Protein AF-A0A091B762-F1 (afdb_monomer)

Mean predicted aligned error: 7.39 Å

Sequence (141 aa):
MHNRSLRFRTERFEYQAELPEDDNAGNRFYGADVAEFLAQGLSDGGLGMDYLDEDWGWSVFGKTDDGLFLEIAIYQLSEDGTPGESGTNEWGLWLRAHEKTKWLGLFTRTREVEVPPAFADRLRALLAGAGIEARPWKTPG

Foldseek 3Di:
DPQQKKKWFDPPDDQADPDDPPAQLPDRGACVVVQVLQQVLVVVVVFNWDKDGDVHGIKIWGADPVGKIKMWDKDQPLPVPPPDDNPTRMMMIRIWIWDFDDDVNPDTDIDTDDDPVVVVVSSCVSCVVVVIDMDRDDDDD

Structure (mmCIF, N/CA/C/O backbone):
data_AF-A0A091B762-F1
#
_entry.id   AF-A0A091B762-F1
#
loop_
_atom_site.group_PDB
_atom_site.id
_atom_site.type_symbol
_atom_site.label_atom_id
_atom_site.label_alt_id
_atom_site.label_comp_id
_atom_site.label_asym_id
_atom_site.label_entity_id
_atom_site.label_seq_id
_atom_site.pdbx_PDB_ins_code
_atom_site.Cartn_x
_atom_site.Cartn_y
_atom_site.Cartn_z
_atom_site.occupancy
_atom_site.B_iso_or_equiv
_atom_site.auth_seq_id
_atom_site.auth_comp_id
_atom_site.auth_asym_id
_atom_site.auth_atom_id
_atom_site.pdbx_PDB_model_num
ATOM 1 N N . MET A 1 1 ? 8.858 9.718 13.681 1.00 39.94 1 MET A N 1
ATOM 2 C CA . MET A 1 1 ? 7.866 9.885 12.600 1.00 39.94 1 MET A CA 1
ATOM 3 C C . MET A 1 1 ? 7.880 8.607 11.785 1.00 39.94 1 MET A C 1
ATOM 5 O O . MET A 1 1 ? 8.862 8.361 11.097 1.00 39.94 1 MET A O 1
ATOM 9 N N . HIS A 1 2 ? 6.873 7.749 11.948 1.00 49.28 2 HIS A N 1
ATOM 10 C CA . HIS A 1 2 ? 6.726 6.569 11.099 1.00 49.28 2 HIS A CA 1
ATOM 11 C C . HIS A 1 2 ? 6.404 7.073 9.690 1.00 49.28 2 HIS A C 1
ATOM 13 O O . HIS A 1 2 ? 5.426 7.793 9.503 1.00 49.28 2 HIS A O 1
ATOM 19 N N . ASN A 1 3 ? 7.296 6.815 8.731 1.00 54.19 3 ASN A N 1
ATOM 20 C CA . ASN A 1 3 ? 7.128 7.282 7.357 1.00 54.19 3 ASN A CA 1
ATOM 21 C C . ASN A 1 3 ? 5.852 6.663 6.780 1.00 54.19 3 ASN A C 1
ATOM 23 O O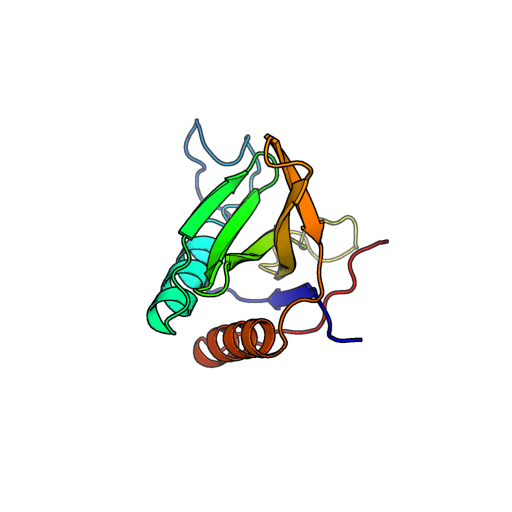 . ASN A 1 3 ? 5.818 5.459 6.538 1.00 54.19 3 ASN A O 1
ATOM 27 N N . ARG A 1 4 ? 4.823 7.500 6.593 1.00 79.25 4 ARG A N 1
ATOM 28 C CA . ARG A 1 4 ? 3.525 7.134 6.003 1.00 79.25 4 ARG A CA 1
ATOM 29 C C . ARG A 1 4 ? 3.607 6.894 4.503 1.00 79.25 4 ARG A C 1
ATOM 31 O O . ARG A 1 4 ? 2.655 6.400 3.923 1.00 79.25 4 ARG A O 1
ATOM 38 N N . SER A 1 5 ? 4.736 7.230 3.892 1.00 88.00 5 SER A N 1
ATOM 39 C CA . SER A 1 5 ? 4.926 7.071 2.464 1.00 88.00 5 SER A CA 1
ATOM 40 C C . SER A 1 5 ? 6.206 6.302 2.182 1.00 88.00 5 SER A C 1
ATOM 42 O O . SER A 1 5 ? 7.256 6.526 2.804 1.00 88.00 5 SER A O 1
ATOM 44 N N . LEU A 1 6 ? 6.104 5.363 1.252 1.00 91.56 6 LEU A N 1
ATOM 45 C CA . LEU A 1 6 ? 7.207 4.571 0.736 1.00 91.56 6 LEU A CA 1
ATOM 46 C C . LEU A 1 6 ? 7.437 4.937 -0.720 1.00 91.56 6 LEU A C 1
ATOM 48 O O . LEU A 1 6 ? 6.532 5.394 -1.404 1.00 91.56 6 LEU A O 1
ATOM 52 N N . ARG A 1 7 ? 8.647 4.692 -1.195 1.00 91.94 7 ARG A N 1
ATOM 53 C CA . ARG A 1 7 ? 8.950 4.627 -2.616 1.00 91.94 7 ARG A CA 1
ATOM 54 C C . ARG A 1 7 ? 9.833 3.436 -2.907 1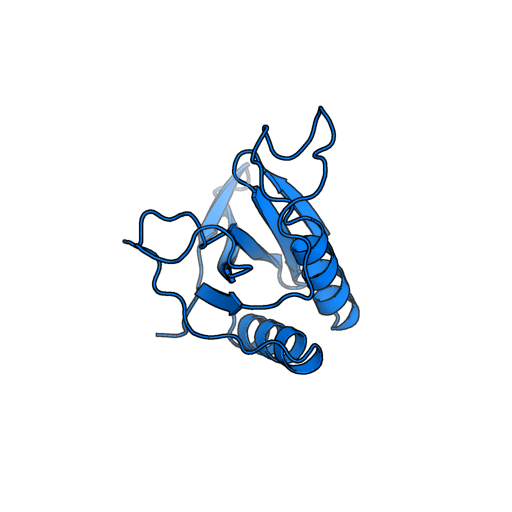.00 91.94 7 ARG A C 1
ATOM 56 O O . ARG A 1 7 ? 10.617 3.028 -2.044 1.00 91.94 7 ARG A O 1
ATOM 63 N N . PHE A 1 8 ? 9.737 2.908 -4.111 1.00 91.56 8 PHE A N 1
ATOM 64 C CA . PHE A 1 8 ? 10.600 1.833 -4.570 1.00 91.56 8 PHE A CA 1
ATOM 65 C C . PHE A 1 8 ? 10.794 1.916 -6.078 1.00 91.56 8 PHE A C 1
ATOM 67 O O . PHE A 1 8 ? 9.936 2.418 -6.796 1.00 91.56 8 PHE A O 1
ATOM 74 N N . ARG A 1 9 ? 11.921 1.388 -6.554 1.00 90.38 9 ARG A N 1
ATOM 75 C CA . ARG A 1 9 ? 12.198 1.236 -7.982 1.00 90.38 9 ARG A CA 1
ATOM 76 C C . ARG A 1 9 ? 12.248 -0.245 -8.328 1.00 90.38 9 ARG A C 1
ATOM 78 O O . ARG A 1 9 ? 12.942 -0.992 -7.643 1.00 90.38 9 ARG A O 1
ATOM 85 N N . THR A 1 10 ? 11.526 -0.669 -9.363 1.00 86.50 10 THR A N 1
ATOM 86 C CA . THR A 1 10 ? 11.517 -2.074 -9.796 1.00 86.50 10 THR A CA 1
ATOM 87 C C . THR A 1 10 ? 11.059 -2.238 -11.240 1.00 86.50 10 THR A C 1
ATOM 89 O O . THR A 1 10 ? 10.095 -1.614 -11.661 1.00 86.50 10 THR A O 1
ATOM 92 N N . GLU A 1 11 ? 11.705 -3.130 -11.983 1.00 87.06 11 GLU A N 1
ATOM 93 C CA . GLU A 1 11 ? 11.288 -3.519 -13.340 1.00 87.06 11 GLU A CA 1
ATOM 94 C C . GLU A 1 11 ? 10.176 -4.577 -13.338 1.00 87.06 11 GLU A C 1
ATOM 96 O O . GLU A 1 11 ? 9.702 -4.977 -14.394 1.00 87.06 11 GLU A O 1
ATOM 101 N N . ARG A 1 12 ? 9.755 -5.039 -12.152 1.00 85.94 12 ARG A N 1
ATOM 102 C CA . ARG A 1 12 ? 8.697 -6.046 -11.998 1.00 85.94 12 ARG A CA 1
ATOM 103 C C . ARG A 1 12 ? 7.357 -5.592 -12.576 1.00 85.94 12 ARG A C 1
ATOM 105 O O . ARG A 1 12 ? 6.599 -6.449 -13.012 1.00 85.94 12 ARG A O 1
ATOM 112 N N . PHE A 1 13 ? 7.076 -4.295 -12.489 1.00 86.12 13 PHE A N 1
ATOM 113 C CA . PHE A 1 13 ? 5.786 -3.728 -12.851 1.00 86.12 13 PHE A CA 1
ATOM 114 C C . PHE A 1 13 ? 5.866 -2.984 -14.177 1.00 86.12 13 PHE A C 1
ATOM 116 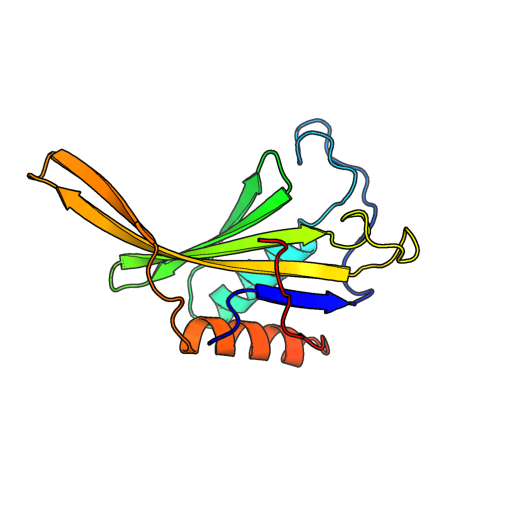O O . PHE A 1 13 ? 6.877 -2.329 -14.469 1.00 86.12 13 PHE A O 1
ATOM 123 N N . GLU A 1 14 ? 4.808 -3.102 -14.965 1.00 74.62 14 GLU A N 1
ATOM 124 C CA . GLU A 1 14 ? 4.685 -2.493 -16.276 1.00 74.62 14 GLU A CA 1
ATOM 125 C C . GLU A 1 14 ? 4.558 -0.975 -16.144 1.00 74.62 14 GLU A C 1
ATOM 127 O O . GLU A 1 14 ? 3.697 -0.433 -15.468 1.00 74.62 14 GLU A O 1
ATOM 132 N N . TYR A 1 15 ? 5.461 -0.254 -16.801 1.00 67.88 15 TYR A N 1
ATOM 133 C CA . TYR A 1 15 ? 5.450 1.208 -16.791 1.00 67.88 15 TYR A CA 1
ATOM 134 C C . TYR A 1 15 ? 4.515 1.803 -17.843 1.00 67.88 15 TYR A C 1
ATOM 136 O O . TYR A 1 15 ? 3.928 2.864 -17.636 1.00 67.88 15 TYR A O 1
ATOM 144 N N . GLN A 1 16 ? 4.409 1.126 -18.986 1.00 66.94 16 GLN A N 1
ATOM 145 C CA . GLN A 1 16 ? 3.636 1.527 -20.154 1.00 66.94 16 GLN A CA 1
ATOM 146 C C . GLN A 1 16 ? 2.877 0.297 -20.645 1.00 66.94 16 GLN A C 1
ATOM 148 O O . GLN A 1 16 ? 3.437 -0.512 -21.381 1.00 66.94 16 GLN A O 1
ATOM 153 N N . ALA A 1 17 ? 1.626 0.160 -20.221 1.00 63.41 17 ALA A N 1
ATOM 154 C CA . ALA A 1 17 ? 0.685 -0.762 -20.842 1.00 63.41 17 ALA A CA 1
ATOM 155 C C . ALA A 1 17 ? -0.285 0.036 -21.724 1.00 63.41 17 ALA A C 1
ATOM 157 O O . ALA A 1 17 ? -0.496 1.233 -21.498 1.00 63.41 17 ALA A O 1
ATOM 158 N N . GLU A 1 18 ? -0.872 -0.611 -22.731 1.00 62.91 18 GLU A N 1
ATOM 159 C CA . GLU A 1 18 ? -2.031 -0.036 -23.416 1.00 62.91 18 GLU A CA 1
ATOM 160 C C . GLU A 1 18 ? -3.168 0.101 -22.398 1.00 62.91 18 GLU A C 1
ATOM 162 O O . GLU A 1 18 ? -3.609 -0.886 -21.812 1.00 62.91 18 GLU A O 1
ATOM 167 N N . LEU A 1 19 ? -3.605 1.337 -22.151 1.00 61.75 19 LEU A N 1
ATOM 168 C CA . LEU A 1 19 ? -4.722 1.603 -21.251 1.00 61.75 19 LEU A CA 1
ATOM 169 C C . LEU A 1 19 ? -6.025 1.124 -21.904 1.00 61.75 19 LEU A C 1
ATOM 171 O O . LEU A 1 19 ? -6.256 1.447 -23.076 1.00 61.75 19 LEU A O 1
ATOM 175 N N . PRO A 1 20 ? -6.904 0.422 -21.170 1.00 64.00 20 PRO A N 1
ATOM 176 C CA . PRO A 1 20 ? -8.298 0.276 -21.570 1.00 64.00 20 PRO A CA 1
ATOM 177 C C . PRO A 1 20 ? -8.934 1.657 -21.796 1.00 64.00 20 PRO A C 1
ATOM 179 O O . PRO A 1 20 ? -8.618 2.605 -21.080 1.00 64.00 20 PRO A O 1
ATOM 182 N N . GLU A 1 21 ? -9.828 1.784 -22.784 1.00 64.75 21 GLU A N 1
ATOM 183 C CA . GLU A 1 21 ? -10.434 3.080 -23.157 1.00 64.75 21 GLU A CA 1
ATOM 184 C C . GLU A 1 21 ? -11.185 3.766 -21.998 1.00 64.75 21 GLU A C 1
ATOM 186 O O . GLU A 1 21 ? -11.314 4.990 -22.004 1.00 64.75 21 GLU A O 1
ATOM 191 N N . ASP A 1 22 ? -11.629 2.989 -21.005 1.00 66.62 22 ASP A N 1
ATOM 192 C CA . ASP A 1 22 ? -12.455 3.439 -19.881 1.00 66.62 22 ASP A CA 1
ATOM 193 C C . ASP A 1 22 ? -11.706 3.521 -18.528 1.00 66.62 22 ASP A C 1
ATOM 195 O O . ASP A 1 22 ? -12.314 3.940 -17.543 1.00 6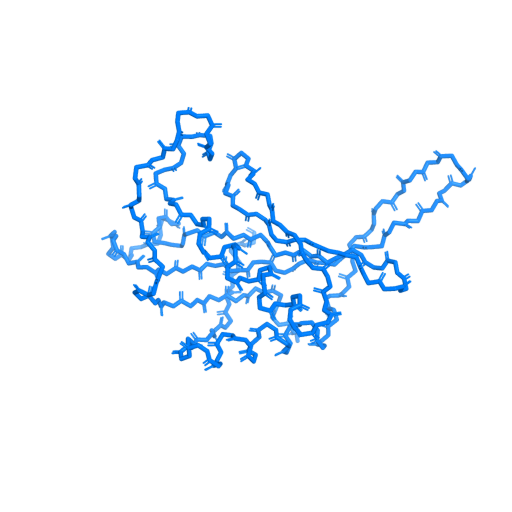6.62 22 ASP A O 1
ATOM 199 N N . ASP A 1 23 ? -10.408 3.182 -18.468 1.00 61.94 23 ASP A N 1
ATOM 200 C CA . ASP A 1 23 ? -9.643 3.089 -17.210 1.00 61.94 23 ASP A CA 1
ATOM 20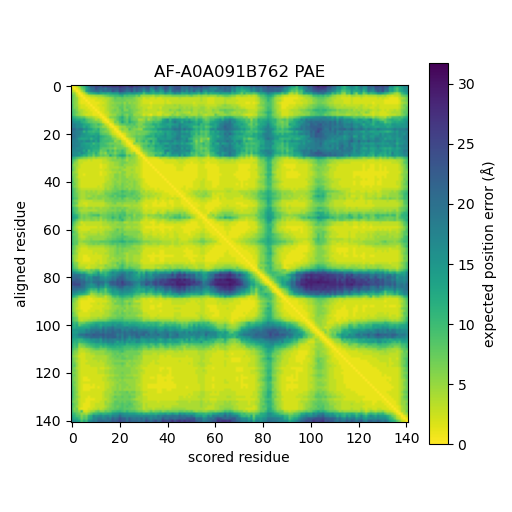1 C C . ASP A 1 23 ? -8.575 4.201 -17.062 1.00 61.94 23 ASP A C 1
ATOM 203 O O . ASP A 1 23 ? -8.028 4.750 -18.026 1.00 61.94 23 ASP A O 1
ATOM 207 N N . ASN A 1 24 ? -8.232 4.506 -15.810 1.00 61.78 24 ASN A N 1
ATOM 208 C CA . ASN A 1 24 ? -7.140 5.356 -15.327 1.00 61.78 24 ASN A CA 1
ATOM 209 C C . ASN A 1 24 ? -7.222 6.817 -15.787 1.00 61.78 24 ASN A C 1
ATOM 211 O O . ASN A 1 24 ? -6.205 7.507 -15.874 1.00 61.78 24 ASN A O 1
ATOM 215 N N . ALA A 1 25 ? -8.423 7.286 -16.149 1.00 61.19 25 ALA A N 1
ATOM 216 C CA . ALA A 1 25 ? -8.713 8.645 -16.624 1.00 61.19 25 ALA A CA 1
ATOM 217 C C . ALA A 1 25 ? -7.730 9.177 -17.698 1.00 61.19 25 ALA A C 1
ATOM 219 O O . ALA A 1 25 ? -7.453 10.378 -17.775 1.00 61.19 25 ALA A O 1
ATOM 220 N N . GLY A 1 26 ? -7.185 8.290 -18.542 1.00 57.16 26 GLY A N 1
ATOM 221 C CA . GLY A 1 26 ? -6.201 8.640 -19.575 1.00 57.16 26 GLY A CA 1
ATOM 222 C C . GLY A 1 26 ? -4.773 8.885 -19.064 1.00 57.16 26 GLY A C 1
ATOM 223 O O . GLY A 1 26 ? -3.940 9.434 -19.791 1.00 57.16 26 GLY A O 1
ATOM 224 N N . ASN A 1 27 ? -4.461 8.497 -17.827 1.00 60.78 27 ASN A N 1
ATOM 225 C CA . ASN A 1 27 ? -3.119 8.566 -17.266 1.00 60.78 27 ASN A CA 1
ATOM 226 C C . ASN A 1 27 ? -2.237 7.474 -17.887 1.00 60.78 27 ASN A C 1
ATOM 228 O O . ASN A 1 27 ? -2.509 6.288 -17.755 1.00 60.78 27 ASN A O 1
ATOM 232 N N . ARG A 1 28 ? -1.148 7.866 -18.558 1.00 58.88 28 ARG A N 1
ATOM 233 C CA . ARG A 1 28 ? -0.281 6.976 -19.365 1.00 58.88 28 ARG A CA 1
ATOM 234 C C . ARG A 1 28 ? 0.439 5.850 -18.599 1.00 58.88 28 ARG A C 1
ATOM 236 O O . ARG A 1 28 ? 1.202 5.114 -19.217 1.00 58.88 28 ARG A O 1
ATOM 243 N N . PHE A 1 29 ? 0.276 5.765 -17.280 1.00 64.38 29 PHE A N 1
ATOM 244 C CA . PHE A 1 29 ? 1.012 4.855 -16.403 1.00 64.38 29 PHE A CA 1
ATOM 245 C C . PHE A 1 29 ? 0.090 3.803 -15.817 1.00 64.38 29 PHE A C 1
ATOM 247 O O . PHE A 1 29 ? -0.797 4.120 -15.027 1.00 64.38 29 PHE A O 1
ATOM 254 N N . TYR A 1 30 ? 0.326 2.549 -16.182 1.00 70.44 30 TYR A N 1
ATOM 255 C CA . TYR A 1 30 ? -0.491 1.434 -15.734 1.00 70.44 30 TYR A CA 1
ATOM 256 C C . TYR A 1 30 ? 0.043 0.902 -14.402 1.00 70.44 30 TYR A C 1
ATOM 258 O O . TYR A 1 30 ? 1.015 0.168 -14.367 1.00 70.44 30 TYR A O 1
ATOM 266 N N . GLY A 1 31 ? -0.552 1.335 -13.289 1.00 81.62 31 GLY A N 1
ATOM 267 C CA . GLY A 1 31 ? -0.200 0.870 -11.940 1.00 81.62 31 GLY A CA 1
ATOM 268 C C . GLY A 1 31 ? -1.073 -0.278 -11.430 1.00 81.62 31 GLY A C 1
ATOM 269 O O . GLY A 1 31 ? -1.025 -0.589 -10.239 1.00 81.62 31 GLY A O 1
ATOM 270 N N . ALA A 1 32 ? -1.903 -0.872 -12.293 1.00 87.19 32 ALA A N 1
ATOM 271 C CA . ALA A 1 32 ? -2.872 -1.891 -11.897 1.00 87.19 32 ALA A CA 1
ATOM 272 C C . ALA A 1 32 ? -2.188 -3.150 -11.362 1.00 87.19 32 ALA A C 1
ATOM 274 O O . ALA A 1 32 ? -2.640 -3.737 -10.388 1.00 87.19 32 ALA A O 1
ATOM 275 N N . ASP A 1 33 ? -1.062 -3.536 -11.958 1.00 89.31 33 ASP A N 1
ATOM 276 C CA . ASP A 1 33 ? -0.262 -4.681 -11.531 1.00 89.31 33 ASP A CA 1
ATOM 277 C C . ASP A 1 33 ? 0.421 -4.445 -10.171 1.00 89.31 33 ASP A C 1
ATOM 279 O O . ASP A 1 33 ? 0.555 -5.374 -9.370 1.00 89.31 33 ASP A O 1
ATOM 283 N N . VAL A 1 34 ? 0.792 -3.197 -9.860 1.00 92.38 34 VAL A N 1
ATOM 284 C CA . VAL A 1 34 ? 1.214 -2.777 -8.517 1.00 92.38 34 VAL A CA 1
ATOM 285 C C . VAL A 1 34 ? 0.049 -2.938 -7.545 1.00 92.38 34 VAL A C 1
ATOM 287 O O . VAL A 1 34 ? 0.223 -3.522 -6.474 1.00 92.38 34 VAL A O 1
ATOM 290 N N . ALA A 1 35 ? -1.132 -2.434 -7.905 1.00 93.62 35 ALA A N 1
ATOM 291 C CA . ALA A 1 35 ? -2.321 -2.476 -7.063 1.00 93.62 35 ALA A CA 1
ATOM 292 C C . ALA A 1 35 ? -2.761 -3.917 -6.770 1.00 93.62 35 ALA A C 1
ATOM 294 O O . ALA A 1 35 ? -2.927 -4.285 -5.607 1.00 93.62 35 ALA A O 1
ATOM 295 N N . GLU A 1 36 ? -2.834 -4.753 -7.804 1.00 94.69 36 GLU A N 1
ATOM 296 C CA . GLU A 1 36 ? -3.148 -6.175 -7.715 1.00 94.69 36 GLU A CA 1
ATOM 297 C C . GLU A 1 36 ? -2.124 -6.915 -6.850 1.00 94.69 36 GLU A C 1
ATOM 299 O O . GLU A 1 36 ? -2.497 -7.623 -5.912 1.00 94.69 36 GLU A O 1
ATOM 304 N N . PHE A 1 37 ? -0.825 -6.709 -7.100 1.00 96.00 37 PHE A N 1
ATOM 305 C CA . PHE A 1 37 ? 0.238 -7.321 -6.303 1.00 96.00 37 PHE A CA 1
ATOM 306 C C . PHE A 1 37 ? 0.108 -6.979 -4.814 1.00 96.00 37 PHE A C 1
ATOM 308 O O . PHE A 1 37 ? 0.250 -7.853 -3.953 1.00 96.00 37 PHE A O 1
ATOM 315 N N . LEU A 1 38 ? -0.156 -5.710 -4.502 1.00 97.00 38 LEU A N 1
ATOM 316 C CA . LEU A 1 38 ? -0.310 -5.243 -3.130 1.00 97.00 38 LEU A CA 1
ATOM 317 C C . LEU A 1 38 ? -1.584 -5.792 -2.481 1.00 97.00 38 LEU A C 1
ATOM 319 O O . LEU A 1 38 ? -1.516 -6.290 -1.356 1.00 97.00 38 LEU A O 1
ATOM 323 N N . ALA A 1 39 ? -2.722 -5.733 -3.172 1.00 97.44 39 ALA A N 1
ATOM 324 C CA . ALA A 1 39 ? -4.000 -6.220 -2.664 1.00 97.44 39 ALA A CA 1
ATOM 325 C C . ALA A 1 39 ? -3.962 -7.731 -2.400 1.00 97.44 39 ALA A C 1
ATOM 327 O O . ALA A 1 39 ? -4.304 -8.174 -1.299 1.00 97.44 39 ALA A O 1
ATOM 328 N N . GLN A 1 40 ? -3.468 -8.518 -3.361 1.00 97.19 40 GLN A N 1
ATOM 329 C CA . GLN A 1 40 ? -3.342 -9.966 -3.214 1.00 97.19 40 GLN A CA 1
ATOM 330 C C . GLN A 1 40 ? -2.340 -10.320 -2.111 1.00 97.19 40 GLN A C 1
ATOM 332 O O . GLN A 1 40 ? -2.660 -11.095 -1.212 1.00 97.19 40 GLN A O 1
ATOM 337 N N . GLY A 1 41 ? -1.153 -9.706 -2.115 1.00 96.94 41 GLY A N 1
ATOM 338 C CA . GLY A 1 41 ? -0.110 -10.008 -1.134 1.00 96.94 41 GLY A CA 1
ATOM 339 C C . GLY A 1 41 ? -0.501 -9.665 0.308 1.00 96.94 41 GLY A C 1
ATOM 340 O O . GLY A 1 41 ? -0.140 -10.385 1.242 1.00 96.94 41 GLY A O 1
ATOM 341 N N . LEU A 1 42 ? -1.260 -8.586 0.515 1.00 96.31 42 LEU A N 1
ATOM 342 C CA . LEU A 1 42 ? -1.783 -8.224 1.836 1.00 96.31 42 LEU A CA 1
ATOM 343 C C . LEU A 1 42 ? -2.952 -9.126 2.261 1.00 96.31 42 LEU A C 1
ATOM 345 O O . LEU A 1 42 ? -3.007 -9.513 3.434 1.00 96.31 42 LEU A O 1
ATOM 349 N N . SER A 1 43 ? -3.814 -9.517 1.317 1.00 95.94 43 SER A N 1
ATOM 350 C CA . SER A 1 43 ? -4.911 -10.469 1.540 1.00 95.94 43 SER A CA 1
ATOM 351 C C . SER A 1 43 ? -4.411 -11.858 1.916 1.00 95.94 43 SER A C 1
ATOM 353 O O . SER A 1 43 ? -4.883 -12.424 2.902 1.00 95.94 43 SER A O 1
ATOM 355 N N . ASP A 1 44 ? -3.386 -12.364 1.230 1.00 94.25 44 ASP A N 1
ATOM 356 C CA . ASP A 1 44 ? -2.705 -13.617 1.580 1.00 94.25 44 ASP A CA 1
ATOM 357 C C . ASP A 1 44 ? -2.066 -13.538 2.978 1.00 94.25 44 ASP A C 1
ATOM 359 O O . ASP A 1 44 ? -1.978 -14.529 3.706 1.00 94.25 44 ASP A O 1
ATOM 363 N N . GLY A 1 45 ? -1.669 -12.330 3.394 1.00 88.12 45 GLY A N 1
ATOM 364 C CA . GLY A 1 45 ? -1.212 -12.014 4.747 1.00 88.12 45 GLY A CA 1
ATOM 365 C C . GLY A 1 45 ? -2.328 -11.876 5.794 1.00 88.12 45 GLY A C 1
ATOM 366 O O . GLY A 1 45 ? -2.025 -11.617 6.965 1.00 88.12 45 GLY A O 1
ATOM 367 N N . GLY A 1 46 ? -3.598 -12.031 5.412 1.00 90.44 46 GLY A N 1
ATOM 368 C CA . GLY A 1 46 ? -4.769 -11.965 6.291 1.00 90.44 46 GLY A CA 1
ATOM 369 C C . GLY A 1 46 ? -5.367 -10.568 6.486 1.00 90.44 46 GLY A C 1
ATOM 370 O O . GLY A 1 46 ? -6.229 -10.402 7.345 1.00 90.44 46 GLY A O 1
ATOM 371 N N . LEU A 1 47 ? -4.925 -9.560 5.730 1.00 88.50 47 LEU A N 1
ATOM 372 C CA . LEU A 1 47 ? -5.582 -8.254 5.663 1.00 88.50 47 LEU A CA 1
ATOM 373 C C . LEU A 1 47 ? -6.410 -8.241 4.382 1.00 88.50 47 LEU A C 1
ATOM 375 O O . LEU A 1 47 ? -5.847 -7.981 3.332 1.00 88.50 47 LEU A O 1
ATOM 379 N N . GLY A 1 48 ? -7.701 -8.577 4.448 1.00 93.19 48 GLY A N 1
ATOM 380 C CA . GLY A 1 48 ? -8.569 -8.573 3.265 1.00 93.19 48 GLY A CA 1
ATOM 381 C C . GLY A 1 48 ? -8.569 -7.200 2.590 1.00 93.19 48 GLY A C 1
ATOM 382 O O . GLY A 1 48 ? -9.202 -6.266 3.090 1.00 93.19 48 GLY A O 1
ATOM 383 N N . MET A 1 49 ? -7.828 -7.094 1.491 1.00 96.19 49 MET A N 1
ATOM 384 C CA . MET A 1 49 ? -7.640 -5.886 0.700 1.00 96.19 49 MET A CA 1
ATOM 385 C C . MET A 1 49 ? -8.232 -6.086 -0.689 1.00 96.19 49 MET A C 1
ATOM 387 O O . MET A 1 49 ? -8.190 -7.179 -1.247 1.00 96.19 49 MET A O 1
ATOM 391 N N . ASP A 1 50 ? -8.720 -4.995 -1.249 1.00 96.88 50 ASP A N 1
ATOM 392 C CA . ASP A 1 50 ? -9.161 -4.877 -2.629 1.00 96.88 50 ASP A CA 1
ATOM 393 C C . ASP A 1 50 ? -8.453 -3.676 -3.269 1.00 96.88 50 ASP A C 1
ATOM 395 O O . ASP A 1 50 ? -7.745 -2.926 -2.583 1.00 96.88 50 ASP A O 1
ATOM 399 N N . TYR A 1 51 ? -8.615 -3.487 -4.570 1.00 95.50 51 TYR A N 1
ATOM 400 C CA . TYR A 1 51 ? -8.065 -2.337 -5.271 1.00 95.50 51 TYR A CA 1
ATOM 401 C C . TYR A 1 51 ? -9.051 -1.770 -6.283 1.00 95.50 51 TYR A C 1
ATOM 403 O O . TYR A 1 51 ? -9.941 -2.456 -6.778 1.00 95.50 51 TYR A O 1
ATOM 411 N N . LEU A 1 52 ? -8.916 -0.478 -6.553 1.00 91.56 52 LEU A N 1
ATOM 412 C CA . LEU A 1 52 ? -9.713 0.213 -7.550 1.00 91.56 52 LEU A CA 1
ATOM 413 C C . LEU A 1 52 ? -8.877 1.251 -8.278 1.00 91.56 52 LEU A C 1
ATOM 415 O O . LEU A 1 52 ? -7.847 1.720 -7.783 1.00 91.56 52 LEU A O 1
ATOM 419 N N . ASP A 1 53 ? -9.373 1.589 -9.452 1.00 87.56 53 ASP A N 1
ATOM 420 C CA . ASP A 1 53 ? -8.897 2.687 -10.261 1.00 87.56 53 ASP A CA 1
ATOM 421 C C . ASP A 1 53 ? -9.571 4.000 -9.823 1.00 87.56 53 ASP A C 1
ATOM 423 O O . ASP A 1 53 ? -10.787 4.056 -9.616 1.00 87.56 53 ASP A O 1
ATOM 427 N N . GLU A 1 54 ? -8.772 5.044 -9.633 1.00 81.75 54 GLU A N 1
ATOM 428 C CA . GLU A 1 54 ? -9.186 6.408 -9.304 1.00 81.75 54 GLU A CA 1
ATOM 429 C C . GLU A 1 54 ? -8.783 7.360 -10.438 1.00 81.75 54 GLU A C 1
ATOM 431 O O . GLU A 1 54 ? -7.832 7.116 -11.176 1.00 81.75 54 GLU A O 1
ATOM 436 N N . ASP A 1 55 ? -9.425 8.531 -10.504 1.00 74.38 55 ASP A N 1
ATOM 437 C CA . ASP A 1 55 ? -9.152 9.562 -11.523 1.00 74.38 55 ASP A CA 1
ATOM 438 C C . ASP A 1 55 ? -7.675 10.031 -11.584 1.00 74.38 55 ASP A C 1
ATOM 440 O O . ASP A 1 55 ? -7.276 10.756 -12.496 1.00 74.38 55 ASP A O 1
ATOM 444 N N . TRP A 1 56 ? -6.860 9.675 -10.589 1.00 70.56 56 TRP A N 1
ATOM 445 C CA . TRP A 1 56 ? -5.454 10.060 -10.446 1.00 70.56 56 TRP A CA 1
ATOM 446 C C . TRP A 1 56 ? -4.491 8.870 -10.293 1.00 70.56 56 TRP A C 1
ATOM 448 O O . TRP A 1 56 ? -3.303 9.096 -10.050 1.00 70.56 56 TRP A O 1
ATOM 458 N N . GLY A 1 57 ? -4.959 7.625 -10.423 1.00 81.62 57 GLY A N 1
ATOM 459 C CA . GLY A 1 57 ? -4.137 6.418 -10.291 1.00 81.62 57 GLY A CA 1
ATOM 460 C C . GLY A 1 57 ? -4.841 5.305 -9.522 1.00 81.62 57 GLY A C 1
ATOM 461 O O . GLY A 1 57 ? -6.055 5.276 -9.428 1.00 81.62 57 GLY A O 1
ATOM 462 N N . TRP A 1 58 ? -4.077 4.390 -8.928 1.00 89.25 58 TRP A N 1
ATOM 463 C CA . TRP A 1 58 ? -4.642 3.210 -8.267 1.00 89.25 58 TRP A CA 1
ATOM 464 C C . TRP A 1 58 ? -4.656 3.345 -6.746 1.00 89.25 58 TRP A C 1
ATOM 466 O O . TRP A 1 58 ? -3.718 3.881 -6.145 1.00 89.25 58 TRP A O 1
ATOM 476 N N . SER A 1 59 ? -5.686 2.789 -6.111 1.00 92.44 59 SER A N 1
ATOM 477 C CA . SER A 1 59 ? -5.790 2.705 -4.655 1.00 92.44 59 SER A CA 1
ATOM 478 C C . SER A 1 59 ? -6.026 1.267 -4.209 1.00 92.44 59 SER A C 1
ATOM 480 O O . SER A 1 59 ? -6.869 0.562 -4.760 1.00 92.44 59 SER A O 1
ATOM 482 N N . VAL A 1 60 ? -5.283 0.830 -3.193 1.00 96.69 60 VAL A N 1
ATOM 483 C CA . VAL A 1 60 ? -5.489 -0.451 -2.502 1.00 96.69 60 VAL A CA 1
ATOM 484 C C . VAL A 1 60 ? -6.101 -0.154 -1.151 1.00 96.69 60 VAL A C 1
ATOM 486 O O . VAL A 1 60 ? -5.538 0.621 -0.381 1.00 96.69 60 VAL A O 1
ATOM 489 N N . PHE A 1 61 ? -7.219 -0.781 -0.821 1.00 96.25 61 PHE A N 1
ATOM 490 C CA . PHE A 1 61 ? -7.961 -0.466 0.389 1.00 96.25 61 PHE A CA 1
ATOM 491 C C . PHE A 1 61 ? -8.538 -1.708 1.055 1.00 96.25 61 PHE A C 1
ATOM 493 O O . PHE A 1 61 ? -8.788 -2.733 0.432 1.00 96.25 61 PHE A O 1
ATOM 500 N N . GLY A 1 62 ? -8.797 -1.603 2.351 1.00 95.38 62 GLY A N 1
ATOM 501 C CA . GLY A 1 62 ? -9.439 -2.671 3.100 1.00 95.38 62 GLY A CA 1
ATOM 502 C C . GLY A 1 62 ? -9.907 -2.209 4.462 1.00 95.38 62 GLY A C 1
ATOM 503 O O . GLY A 1 62 ? -9.698 -1.067 4.881 1.00 95.38 62 GLY A O 1
ATOM 504 N N . LYS A 1 63 ? -10.587 -3.109 5.162 1.00 94.19 63 LYS A N 1
ATOM 505 C CA . LYS A 1 63 ? -11.135 -2.835 6.486 1.00 94.19 63 LYS A CA 1
ATOM 506 C C . LYS A 1 63 ? -10.739 -3.947 7.442 1.00 94.19 63 LYS A C 1
ATOM 508 O O . LYS A 1 63 ? -10.997 -5.115 7.174 1.00 94.19 63 LYS A O 1
ATOM 513 N N . THR A 1 64 ? -10.132 -3.572 8.556 1.00 91.50 64 THR A N 1
ATOM 514 C CA . THR A 1 64 ? -9.787 -4.495 9.642 1.00 91.50 64 THR A CA 1
ATOM 515 C C . THR A 1 64 ? -11.027 -4.875 10.459 1.00 91.50 64 THR A C 1
ATOM 517 O O . THR A 1 64 ? -12.063 -4.203 10.404 1.00 91.50 64 THR A O 1
ATOM 520 N N . ASP A 1 65 ? -10.919 -5.934 11.266 1.00 88.81 65 ASP A N 1
ATOM 521 C CA . ASP A 1 65 ? -12.021 -6.436 12.103 1.00 88.81 65 ASP A CA 1
ATOM 522 C C . ASP A 1 65 ? -12.529 -5.410 13.129 1.00 88.81 65 ASP A C 1
ATOM 524 O O . ASP A 1 65 ? -13.727 -5.336 13.408 1.00 88.81 65 ASP A O 1
ATOM 528 N N . ASP A 1 66 ? -11.635 -4.574 13.666 1.00 87.75 66 ASP A N 1
ATOM 529 C CA . ASP A 1 66 ? -11.971 -3.462 14.567 1.00 87.75 66 ASP A CA 1
ATOM 530 C C . ASP A 1 66 ? -12.554 -2.240 13.831 1.00 87.75 66 ASP A C 1
ATOM 532 O O . ASP A 1 66 ? -12.991 -1.267 14.448 1.00 87.75 66 ASP A O 1
ATOM 536 N N . GLY A 1 67 ? -12.644 -2.316 12.506 1.00 88.44 67 GLY A N 1
ATOM 537 C CA . GLY A 1 67 ? -13.342 -1.369 11.657 1.00 88.44 67 GLY A CA 1
ATOM 538 C C . GLY A 1 67 ? -12.509 -0.202 11.146 1.00 88.44 67 GLY A C 1
ATOM 539 O O . GLY A 1 67 ? -13.088 0.699 10.525 1.00 88.44 67 GLY A O 1
ATOM 540 N N . LEU A 1 68 ? -11.193 -0.227 11.360 1.00 92.62 68 LEU A N 1
ATOM 541 C CA . LEU A 1 68 ? -10.258 0.719 10.767 1.00 92.62 68 LEU A CA 1
ATOM 542 C C . LEU A 1 68 ? -10.195 0.509 9.249 1.00 92.62 68 LEU A C 1
ATOM 544 O O . LEU A 1 68 ? -10.049 -0.609 8.758 1.00 92.62 68 LEU A O 1
ATOM 548 N N . PHE A 1 69 ? -10.324 1.597 8.497 1.00 94.56 69 PHE A N 1
ATOM 549 C CA . PHE A 1 69 ? -10.157 1.586 7.050 1.00 94.56 69 PHE A CA 1
ATOM 550 C C . PHE A 1 69 ? -8.698 1.891 6.718 1.00 94.56 69 PHE A C 1
ATOM 552 O O . PHE A 1 69 ? -8.165 2.904 7.172 1.00 94.56 69 PHE A O 1
ATOM 559 N N . LEU A 1 70 ? -8.059 1.012 5.960 1.00 95.25 70 LEU A N 1
ATOM 560 C CA . LEU A 1 70 ? -6.674 1.130 5.521 1.00 95.25 70 LEU A CA 1
ATOM 561 C C . LEU A 1 70 ? -6.647 1.401 4.028 1.00 95.25 70 LEU A C 1
ATOM 563 O O . LEU A 1 70 ? -7.476 0.869 3.292 1.00 95.25 70 LEU A O 1
ATOM 567 N N . GLU A 1 71 ? -5.681 2.198 3.596 1.00 94.94 71 GLU A N 1
ATOM 568 C CA . GLU A 1 71 ? -5.552 2.574 2.198 1.00 94.94 71 GLU A CA 1
ATOM 569 C C . GLU A 1 71 ? -4.090 2.800 1.804 1.00 94.94 71 GLU A C 1
ATOM 571 O O . GLU A 1 71 ? -3.277 3.256 2.616 1.00 94.94 71 GLU A O 1
ATOM 576 N N . ILE A 1 72 ? -3.769 2.494 0.552 1.00 95.06 72 ILE A N 1
ATOM 577 C CA . ILE A 1 72 ? -2.505 2.778 -0.114 1.00 95.06 72 ILE A CA 1
ATOM 578 C C . ILE A 1 72 ? -2.835 3.441 -1.450 1.00 95.06 72 ILE A C 1
ATOM 580 O O . ILE A 1 72 ? -3.243 2.758 -2.384 1.00 95.06 72 ILE A O 1
ATOM 584 N N . ALA A 1 73 ? -2.623 4.751 -1.547 1.00 91.75 73 ALA A N 1
ATOM 585 C CA . ALA A 1 73 ? -2.651 5.440 -2.832 1.00 91.75 73 ALA A CA 1
ATOM 586 C C . ALA A 1 73 ? -1.313 5.223 -3.556 1.00 91.75 73 ALA A C 1
ATOM 588 O O . ALA A 1 73 ? -0.243 5.357 -2.946 1.00 91.75 73 ALA A O 1
ATOM 589 N N . ILE A 1 74 ? -1.376 4.866 -4.836 1.00 89.31 74 ILE A N 1
ATOM 590 C CA . ILE A 1 74 ? -0.225 4.495 -5.661 1.00 89.31 74 ILE A CA 1
ATOM 591 C C . ILE A 1 74 ? 0.039 5.610 -6.671 1.00 89.31 74 ILE A C 1
ATOM 593 O O . ILE A 1 74 ? -0.821 5.962 -7.473 1.00 89.31 74 ILE A O 1
ATOM 597 N N . TYR A 1 75 ? 1.258 6.138 -6.642 1.00 84.81 75 TYR A N 1
ATOM 598 C CA . TYR A 1 75 ? 1.730 7.204 -7.519 1.00 84.81 75 TYR A CA 1
ATOM 599 C C . TYR A 1 75 ? 2.898 6.715 -8.356 1.00 84.81 75 TYR A C 1
ATOM 601 O O . TYR A 1 75 ? 3.746 5.972 -7.858 1.00 84.81 75 TYR A O 1
ATOM 609 N N . GLN A 1 76 ? 2.992 7.198 -9.592 1.00 82.44 76 GLN A N 1
ATOM 610 C CA . GLN A 1 76 ? 4.204 7.032 -10.378 1.00 82.44 76 GLN A CA 1
ATOM 611 C C . GLN A 1 76 ? 5.093 8.271 -10.257 1.00 82.44 76 GLN A C 1
ATOM 613 O O . GLN A 1 76 ? 4.732 9.346 -10.728 1.00 82.44 76 GLN A O 1
ATOM 618 N N . LEU A 1 77 ? 6.258 8.129 -9.617 1.00 80.06 77 LEU A N 1
ATOM 619 C CA . LEU A 1 77 ? 7.110 9.261 -9.215 1.00 80.06 77 LEU A CA 1
ATOM 620 C C . LEU A 1 77 ? 8.061 9.738 -10.314 1.00 80.06 77 LEU A C 1
ATOM 622 O O . LEU A 1 77 ? 8.696 10.781 -10.167 1.00 80.06 77 LEU A O 1
ATOM 626 N N . SER A 1 78 ? 8.160 9.003 -11.420 1.00 68.88 78 SER A N 1
ATOM 627 C CA . SER A 1 78 ? 9.017 9.319 -12.572 1.00 68.88 78 SER A CA 1
ATOM 628 C C . SER A 1 78 ? 8.671 10.645 -13.259 1.00 68.88 78 SER A C 1
ATOM 630 O O . SER A 1 78 ? 9.429 11.097 -14.111 1.00 68.88 78 SER A O 1
ATOM 632 N N . GLU A 1 79 ? 7.539 11.266 -12.920 1.00 60.66 79 GLU A N 1
ATOM 633 C CA . GLU A 1 79 ? 7.033 12.472 -13.584 1.00 60.66 79 GLU A CA 1
ATOM 634 C C . GLU A 1 79 ? 6.680 13.623 -12.628 1.00 60.66 79 GLU A C 1
ATOM 636 O O . GLU A 1 79 ? 6.167 14.647 -13.076 1.00 60.66 79 GLU A O 1
ATOM 641 N N . ASP A 1 80 ? 7.011 13.520 -11.335 1.00 53.38 80 ASP A N 1
ATOM 642 C CA . ASP A 1 80 ? 6.705 14.532 -10.302 1.00 53.38 80 ASP A CA 1
ATOM 643 C C . ASP A 1 80 ? 7.582 15.810 -10.401 1.00 53.38 80 ASP A C 1
ATOM 645 O O . ASP A 1 80 ? 7.974 16.419 -9.402 1.00 53.38 80 ASP A O 1
ATOM 649 N N . GLY A 1 81 ? 7.958 16.230 -11.615 1.00 49.75 81 GLY A N 1
ATOM 650 C CA . GLY A 1 81 ? 8.681 17.483 -11.884 1.00 49.75 81 GLY A CA 1
ATOM 651 C C . GLY A 1 81 ? 10.098 17.567 -11.296 1.00 49.75 81 GLY A C 1
ATOM 652 O O . GLY A 1 81 ? 10.762 18.599 -11.409 1.00 49.75 81 GLY A O 1
ATOM 653 N N . THR A 1 82 ? 10.584 16.491 -10.679 1.00 42.00 82 THR A N 1
ATOM 654 C CA . THR A 1 82 ? 11.971 16.358 -10.231 1.00 42.00 82 THR A CA 1
ATOM 655 C C . THR A 1 82 ? 12.798 15.904 -11.436 1.00 42.00 82 THR A C 1
ATOM 657 O O . THR A 1 82 ? 12.363 14.982 -12.120 1.00 42.00 82 THR A O 1
ATOM 660 N N . PRO A 1 83 ? 13.967 16.504 -11.734 1.00 33.66 83 PRO A N 1
ATOM 661 C CA . PRO A 1 83 ? 14.825 16.052 -12.825 1.00 33.66 83 PRO A CA 1
ATOM 662 C C . PRO A 1 83 ? 15.427 14.680 -12.482 1.00 33.66 83 PRO A C 1
ATOM 664 O O . PRO A 1 83 ? 16.542 14.568 -11.975 1.00 33.66 83 PRO A O 1
ATOM 667 N N . GLY A 1 84 ? 14.636 13.642 -12.719 1.00 45.25 84 GLY A N 1
ATOM 668 C CA . GLY A 1 84 ? 15.027 12.260 -12.920 1.00 45.25 84 GLY A CA 1
ATOM 669 C C . GLY A 1 84 ? 14.682 11.884 -14.358 1.00 45.25 84 GLY A C 1
ATOM 670 O O . GLY A 1 84 ? 13.861 12.532 -15.002 1.00 45.25 84 GLY A O 1
ATOM 671 N N . GLU A 1 85 ? 15.370 10.886 -14.892 1.00 46.25 85 GLU A N 1
ATOM 672 C CA . GLU A 1 85 ? 15.150 10.410 -16.255 1.00 46.25 85 GLU A CA 1
ATOM 673 C C . GLU A 1 85 ? 13.695 9.935 -16.405 1.00 46.25 85 GLU A C 1
ATOM 675 O O . GLU A 1 85 ? 13.284 8.999 -15.720 1.00 46.25 85 GLU A O 1
ATOM 680 N N . SER A 1 86 ? 12.907 10.564 -17.286 1.00 53.41 86 SER A N 1
ATOM 681 C CA . SER A 1 86 ? 11.631 9.991 -17.733 1.00 53.41 86 SER A CA 1
ATOM 682 C C . SER A 1 86 ? 11.856 8.529 -18.140 1.00 53.41 86 SER A C 1
ATOM 684 O O . SER A 1 86 ? 12.836 8.229 -18.826 1.00 53.41 86 SER A O 1
ATOM 686 N N . GLY A 1 87 ? 10.973 7.617 -17.725 1.00 57.81 87 GLY A N 1
ATOM 687 C CA . GLY A 1 87 ? 11.146 6.180 -17.977 1.00 57.81 87 GLY A CA 1
ATOM 688 C C . GLY A 1 87 ? 11.689 5.346 -16.815 1.00 57.81 87 GLY A C 1
ATOM 689 O O . GLY A 1 87 ? 12.048 4.189 -17.025 1.00 57.81 87 GLY A O 1
ATOM 690 N N . THR A 1 88 ? 11.779 5.880 -15.594 1.00 66.31 88 THR A N 1
ATOM 691 C CA . THR A 1 88 ? 12.132 5.071 -14.417 1.00 66.31 88 THR A CA 1
ATOM 692 C C . THR A 1 88 ? 10.894 4.419 -13.801 1.00 66.31 88 THR A C 1
ATOM 694 O O . THR A 1 88 ? 9.913 5.092 -13.512 1.00 66.31 88 THR A O 1
ATOM 697 N N . ASN A 1 89 ? 10.931 3.113 -13.528 1.00 80.88 89 ASN A N 1
ATOM 698 C CA . ASN A 1 89 ? 9.852 2.421 -12.807 1.00 80.88 89 ASN A CA 1
ATOM 699 C C . ASN A 1 89 ? 9.940 2.702 -11.293 1.00 80.88 89 ASN A C 1
ATOM 701 O O . ASN A 1 89 ? 10.233 1.795 -10.508 1.00 80.88 89 ASN A O 1
ATOM 705 N N . GLU A 1 90 ? 9.804 3.970 -10.892 1.00 87.12 90 GLU A N 1
ATOM 706 C CA . GLU A 1 90 ? 9.866 4.424 -9.497 1.00 87.12 90 GLU A CA 1
ATOM 707 C C . GLU A 1 90 ? 8.485 4.817 -8.972 1.00 87.12 90 GLU A C 1
ATOM 709 O O . GLU A 1 90 ? 7.971 5.887 -9.279 1.00 87.12 90 GLU A O 1
ATOM 714 N N . TRP A 1 91 ? 7.946 3.981 -8.093 1.00 88.44 91 TRP A N 1
ATOM 715 C CA . TRP A 1 91 ? 6.597 4.094 -7.559 1.00 88.44 91 TRP A CA 1
ATOM 716 C C . TRP A 1 91 ? 6.599 4.690 -6.154 1.00 88.44 91 TRP A C 1
ATOM 718 O O . TRP A 1 91 ? 7.499 4.420 -5.352 1.00 88.44 91 TRP A O 1
ATOM 728 N N . GLY A 1 92 ? 5.560 5.453 -5.837 1.00 90.38 92 GLY A N 1
ATOM 729 C CA . GLY A 1 92 ? 5.267 6.024 -4.531 1.00 90.38 92 GLY A CA 1
ATOM 730 C C . GLY A 1 92 ? 4.022 5.384 -3.938 1.00 90.38 92 GLY A C 1
ATOM 731 O O . GLY A 1 92 ? 2.988 5.302 -4.586 1.00 90.38 92 GLY A O 1
ATOM 732 N N . LEU A 1 93 ? 4.111 4.941 -2.690 1.00 92.88 93 LEU A N 1
ATOM 733 C CA . LEU A 1 93 ? 2.986 4.420 -1.923 1.00 92.88 93 LEU A CA 1
ATOM 734 C C . LEU A 1 93 ? 2.684 5.395 -0.799 1.00 92.88 93 LEU A C 1
ATOM 736 O O . LEU A 1 93 ? 3.542 5.617 0.058 1.00 92.88 93 LEU A O 1
ATOM 740 N N . TRP A 1 94 ? 1.479 5.949 -0.769 1.00 92.00 94 TRP A N 1
ATOM 741 C CA . TRP A 1 94 ? 1.015 6.796 0.322 1.00 92.00 94 TRP A CA 1
ATOM 742 C C . TRP A 1 94 ? -0.004 6.041 1.172 1.00 92.00 94 TRP A C 1
ATOM 744 O O . TRP A 1 94 ? -1.122 5.774 0.744 1.00 92.00 94 TRP A O 1
ATOM 754 N N . LEU A 1 95 ? 0.401 5.678 2.389 1.00 94.06 95 LEU A N 1
ATOM 755 C CA . LEU A 1 95 ? -0.419 4.908 3.311 1.00 94.06 95 LEU A CA 1
ATOM 756 C C . LEU A 1 95 ? -1.299 5.848 4.133 1.00 94.06 95 LEU A C 1
ATOM 758 O O . LEU A 1 95 ? -0.809 6.802 4.753 1.00 94.06 95 LEU A O 1
ATOM 762 N N . ARG A 1 96 ? -2.586 5.516 4.212 1.00 93.06 96 ARG A N 1
ATOM 763 C CA . ARG A 1 96 ? -3.580 6.215 5.027 1.00 93.06 96 ARG A CA 1
ATOM 764 C C . ARG A 1 96 ? -4.344 5.232 5.906 1.00 93.06 96 ARG A C 1
ATOM 766 O O . ARG A 1 96 ? -4.456 4.043 5.612 1.00 93.06 96 ARG A O 1
ATOM 773 N N . ALA A 1 97 ? -4.849 5.746 7.021 1.00 93.94 97 ALA A N 1
ATOM 774 C CA . ALA A 1 97 ? -5.725 5.014 7.919 1.00 93.94 97 ALA A CA 1
ATOM 775 C C . ALA A 1 97 ? -6.851 5.936 8.379 1.00 93.94 97 ALA A C 1
ATOM 777 O O . ALA A 1 97 ? -6.611 7.085 8.760 1.00 93.94 97 ALA A O 1
ATOM 778 N N . HIS A 1 98 ? -8.080 5.436 8.351 1.00 93.12 98 HIS A N 1
ATOM 779 C CA . HIS A 1 98 ? -9.268 6.214 8.649 1.00 93.12 98 HIS A CA 1
ATOM 780 C C . HIS A 1 98 ? -10.210 5.470 9.589 1.00 93.12 98 HIS A C 1
ATOM 782 O O . HIS A 1 98 ? -10.601 4.330 9.345 1.00 93.12 98 HIS A O 1
ATOM 788 N N . GLU A 1 99 ? -10.671 6.162 10.623 1.00 92.06 99 GLU A N 1
ATOM 789 C CA . GLU A 1 99 ? -11.796 5.718 11.436 1.00 92.06 99 GLU A CA 1
ATOM 790 C C . GLU A 1 99 ? -13.088 6.327 10.892 1.00 92.06 99 GLU A C 1
ATOM 792 O O . GLU A 1 99 ? -13.182 7.537 10.658 1.00 92.06 99 GLU A O 1
ATOM 797 N N . LYS A 1 100 ? -14.120 5.496 10.724 1.00 83.94 100 LYS A N 1
ATOM 798 C CA . LYS A 1 100 ? -15.483 5.965 10.451 1.00 83.94 100 LYS A CA 1
ATOM 799 C C . LYS A 1 100 ? -16.256 6.008 11.762 1.00 83.94 100 LYS A C 1
ATOM 801 O O . LYS A 1 100 ? -16.622 4.979 12.320 1.0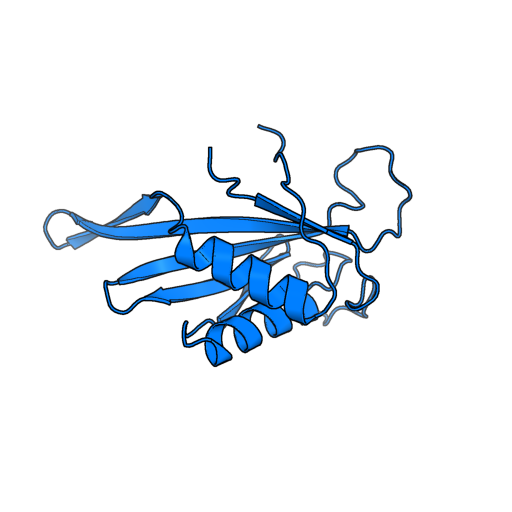0 83.94 100 LYS A O 1
ATOM 806 N N . THR A 1 101 ? -16.535 7.214 12.236 1.00 80.50 101 THR A N 1
ATOM 807 C CA . THR A 1 101 ? -17.336 7.446 13.443 1.00 80.50 101 THR A CA 1
ATOM 808 C C . THR A 1 101 ? -18.742 7.893 13.056 1.00 80.50 101 THR A C 1
ATOM 810 O O . THR A 1 101 ? -18.928 8.584 12.054 1.00 80.50 101 THR A O 1
ATOM 813 N N . LYS A 1 102 ? -19.758 7.510 13.835 1.00 77.19 102 LYS A N 1
ATOM 814 C CA . LYS A 1 102 ? -21.113 8.058 13.683 1.00 77.19 102 LYS A CA 1
ATOM 815 C C . LYS A 1 102 ? -21.281 9.244 14.625 1.00 77.19 102 LYS A C 1
ATOM 817 O O . LYS A 1 102 ? -21.199 9.087 15.840 1.00 77.19 102 LYS A O 1
ATOM 822 N N . TRP A 1 103 ? -21.566 10.416 14.078 1.00 67.31 103 TRP A N 1
ATOM 823 C CA . TRP A 1 103 ? -21.968 11.596 14.833 1.00 67.31 103 TRP A CA 1
ATOM 824 C C . TRP A 1 103 ? -23.500 11.665 14.895 1.00 67.31 103 TRP A C 1
ATOM 826 O O . TRP A 1 103 ? -24.177 11.627 13.865 1.00 67.31 103 TRP A O 1
ATOM 836 N N . LEU A 1 104 ? -24.048 11.686 16.118 1.00 74.81 104 LEU A N 1
ATOM 837 C CA . LEU A 1 104 ? -25.495 11.663 16.409 1.00 74.81 104 LEU A CA 1
ATOM 838 C C . LEU A 1 104 ? -26.272 10.514 15.729 1.00 74.81 104 LEU A C 1
ATOM 840 O O . LEU A 1 104 ? -27.461 10.634 15.459 1.00 74.81 104 LEU A O 1
ATOM 844 N N . GLY A 1 105 ? -25.605 9.397 15.419 1.00 71.31 105 GLY A N 1
ATOM 845 C CA . GLY A 1 105 ? -26.219 8.222 14.785 1.00 71.31 105 GLY A CA 1
ATOM 846 C C . GLY A 1 105 ? -26.592 8.380 13.303 1.00 71.31 105 GLY A C 1
ATOM 847 O O . GLY A 1 105 ? -26.928 7.378 12.676 1.00 71.31 105 GLY A O 1
ATOM 848 N N . LEU A 1 106 ? -26.489 9.589 12.739 1.00 77.25 106 LEU A N 1
ATOM 849 C CA . LEU A 1 106 ? -26.975 9.923 11.394 1.00 77.25 106 LEU A CA 1
ATOM 850 C C . LEU A 1 106 ? -25.862 10.356 10.433 1.00 77.25 106 LEU A C 1
ATOM 852 O O . LEU A 1 106 ? -25.951 10.083 9.240 1.00 77.25 106 LEU A O 1
ATOM 856 N N . PHE A 1 107 ? -24.797 10.988 10.934 1.00 78.19 107 PHE A N 1
ATOM 857 C CA . PHE 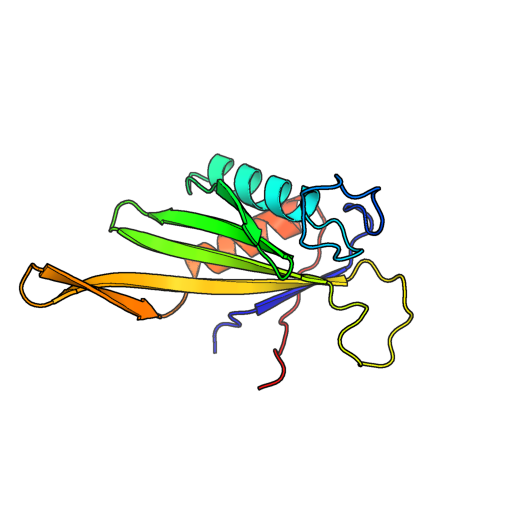A 1 107 ? -23.725 11.514 10.089 1.00 78.19 107 PHE A CA 1
ATOM 858 C C . PHE A 1 107 ? -22.462 10.678 10.246 1.00 78.19 107 PHE A C 1
ATOM 860 O O . PHE A 1 107 ? -21.880 10.609 11.328 1.00 78.19 107 PHE A O 1
ATOM 867 N N . THR A 1 108 ? -22.018 10.043 9.164 1.00 78.81 108 THR A N 1
ATOM 868 C CA . THR A 1 108 ? -20.719 9.364 9.158 1.00 78.81 108 THR A CA 1
ATOM 869 C C . THR A 1 108 ? -19.629 10.415 9.020 1.00 78.81 108 THR A C 1
ATOM 871 O O . THR A 1 108 ? -19.588 11.145 8.033 1.00 78.81 108 THR A O 1
ATOM 874 N N . ARG A 1 109 ? -18.744 10.496 10.012 1.00 82.75 109 ARG A N 1
ATOM 875 C CA . ARG A 1 109 ? -17.544 11.323 9.969 1.00 82.75 109 ARG A CA 1
ATOM 876 C C . ARG A 1 109 ? -16.331 10.419 9.847 1.00 82.75 109 ARG A C 1
ATOM 878 O O . ARG A 1 109 ? -16.063 9.611 10.738 1.00 82.75 109 ARG A O 1
ATOM 885 N N . THR A 1 110 ? -15.596 10.598 8.761 1.00 86.38 110 THR A N 1
ATOM 886 C CA . THR A 1 110 ? -14.288 9.981 8.566 1.00 86.38 110 THR A CA 1
ATOM 887 C C . THR A 1 110 ? -13.231 10.848 9.238 1.00 86.38 110 THR A C 1
ATOM 889 O O . THR A 1 110 ? -13.225 12.071 9.075 1.00 86.38 110 THR A O 1
ATOM 892 N N . ARG A 1 111 ? -12.349 10.230 10.018 1.00 89.12 111 ARG A N 1
ATOM 893 C CA . ARG A 1 111 ? -11.194 10.883 10.631 1.00 89.12 111 ARG A CA 1
ATOM 894 C C . ARG A 1 111 ? -9.945 10.119 10.227 1.00 89.12 111 ARG A C 1
ATOM 896 O O . ARG A 1 111 ? -9.879 8.918 10.448 1.00 89.12 111 ARG A O 1
ATOM 903 N N . GLU A 1 112 ? -8.965 10.815 9.663 1.00 90.69 112 GLU A N 1
ATOM 904 C CA . GLU A 1 112 ? -7.636 10.237 9.469 1.00 90.69 112 GLU A CA 1
ATOM 905 C C . GLU A 1 112 ? -6.956 10.023 10.828 1.00 90.69 112 GLU A C 1
ATOM 907 O O . GLU A 1 112 ? -6.978 10.900 11.703 1.00 90.69 112 GLU A O 1
ATOM 912 N N . VAL A 1 113 ? -6.374 8.844 11.005 1.00 92.31 113 VAL A N 1
ATOM 913 C CA . VAL A 1 113 ? -5.649 8.431 12.207 1.00 92.31 113 VAL A CA 1
ATOM 914 C C . VAL A 1 113 ? -4.229 8.003 11.849 1.00 92.31 113 VAL A C 1
ATOM 916 O O . VAL A 1 113 ? -3.807 8.059 10.695 1.00 92.31 113 VAL A O 1
ATOM 919 N N . GLU A 1 114 ? -3.436 7.645 12.856 1.00 91.94 114 GLU A N 1
ATOM 920 C CA . GLU A 1 114 ? -2.095 7.131 12.601 1.00 91.94 114 GLU A CA 1
ATOM 921 C C . GLU A 1 114 ? -2.168 5.766 11.909 1.00 91.94 114 GLU A C 1
ATOM 923 O O . GLU A 1 114 ? -2.929 4.889 12.312 1.00 91.94 114 GLU A O 1
ATOM 928 N N . VAL A 1 115 ? -1.357 5.598 10.863 1.00 92.06 115 VAL A N 1
ATOM 929 C CA . VAL A 1 115 ? -1.191 4.319 10.172 1.00 92.06 115 VAL A CA 1
ATOM 930 C C . VAL A 1 115 ? -0.621 3.300 11.163 1.00 92.06 115 VAL A C 1
ATOM 932 O O . VAL A 1 115 ? 0.462 3.544 11.705 1.00 92.06 115 VAL A O 1
ATOM 935 N N . PRO A 1 116 ? -1.292 2.157 11.399 1.00 92.38 116 PRO A N 1
ATOM 936 C CA . PRO A 1 116 ? -0.777 1.142 12.307 1.00 92.38 116 PRO A CA 1
ATOM 937 C C . PRO A 1 116 ? 0.621 0.667 11.874 1.00 92.38 116 PRO A C 1
ATOM 939 O O . PRO A 1 116 ? 0.788 0.280 10.714 1.00 92.38 116 PRO A O 1
ATOM 942 N N . PRO A 1 117 ? 1.623 0.617 12.777 1.00 91.31 117 PRO A N 1
ATOM 943 C CA . PRO A 1 117 ? 2.968 0.154 12.428 1.00 91.31 117 PRO A CA 1
ATOM 944 C C . PRO A 1 117 ? 2.967 -1.241 11.800 1.00 91.31 117 PRO A C 1
ATOM 946 O O . PRO A 1 117 ? 3.612 -1.457 10.783 1.00 91.31 117 PRO A O 1
ATOM 949 N N . ALA A 1 118 ? 2.132 -2.149 12.318 1.00 91.06 118 ALA A N 1
ATOM 950 C CA . ALA A 1 118 ? 1.986 -3.501 11.785 1.00 91.06 118 ALA A CA 1
ATOM 951 C C . ALA A 1 118 ? 1.532 -3.534 10.314 1.00 91.06 118 ALA A C 1
ATOM 953 O O . ALA A 1 118 ? 1.912 -4.444 9.581 1.00 91.06 118 ALA A O 1
ATOM 954 N N . PHE A 1 119 ? 0.734 -2.560 9.869 1.00 92.69 119 PHE A N 1
ATOM 955 C CA . PHE A 1 119 ? 0.332 -2.462 8.467 1.00 92.69 119 PHE A CA 1
ATOM 956 C C . PHE A 1 119 ? 1.509 -2.017 7.590 1.00 92.69 119 PHE A C 1
ATOM 958 O O . PHE A 1 119 ? 1.815 -2.668 6.591 1.00 92.69 119 PHE A O 1
ATOM 965 N N . ALA A 1 120 ? 2.232 -0.975 8.010 1.00 91.88 120 ALA A N 1
ATOM 966 C CA . ALA A 1 120 ? 3.431 -0.516 7.313 1.00 91.88 120 ALA A CA 1
ATOM 967 C C . ALA A 1 120 ? 4.530 -1.597 7.267 1.00 91.88 120 ALA A C 1
ATOM 969 O O . ALA A 1 120 ? 5.185 -1.770 6.239 1.00 91.88 120 ALA A O 1
ATOM 970 N N . ASP A 1 121 ? 4.710 -2.355 8.349 1.00 92.12 121 ASP A N 1
ATOM 971 C CA . ASP A 1 121 ? 5.688 -3.441 8.437 1.00 92.12 121 ASP A CA 1
ATOM 972 C C . ASP A 1 121 ? 5.321 -4.615 7.524 1.00 92.12 121 ASP A C 1
ATOM 974 O O . ASP A 1 121 ? 6.191 -5.149 6.836 1.00 92.12 121 ASP A O 1
ATOM 978 N N . ARG A 1 122 ? 4.033 -4.982 7.444 1.00 93.31 122 ARG A N 1
ATOM 979 C CA . ARG A 1 122 ? 3.544 -6.006 6.503 1.00 93.31 122 ARG A CA 1
ATOM 980 C C . ARG A 1 122 ? 3.778 -5.602 5.055 1.00 93.31 122 ARG A C 1
ATOM 982 O O . ARG A 1 122 ? 4.273 -6.413 4.281 1.00 93.31 122 ARG A O 1
ATOM 989 N N . LEU A 1 123 ? 3.494 -4.349 4.706 1.00 95.19 123 LEU A N 1
ATOM 990 C CA . LEU A 1 123 ? 3.766 -3.830 3.368 1.00 95.19 123 LEU A CA 1
ATOM 991 C C . LEU A 1 123 ? 5.265 -3.880 3.035 1.00 95.19 123 LEU A C 1
ATOM 993 O O . LEU A 1 123 ? 5.651 -4.320 1.955 1.00 95.19 123 LEU A O 1
ATOM 997 N N . ARG A 1 124 ? 6.132 -3.481 3.975 1.00 94.56 124 ARG A N 1
ATOM 998 C CA . ARG A 1 124 ? 7.590 -3.583 3.801 1.00 94.56 124 ARG A CA 1
ATOM 999 C C . ARG A 1 124 ? 8.048 -5.026 3.628 1.00 94.56 124 ARG A C 1
ATOM 1001 O O . ARG A 1 124 ? 8.898 -5.281 2.780 1.00 94.56 124 ARG A O 1
ATOM 1008 N N . ALA A 1 125 ? 7.501 -5.950 4.413 1.00 95.00 125 ALA A N 1
ATOM 1009 C CA . ALA A 1 125 ? 7.817 -7.369 4.313 1.00 95.00 125 ALA A CA 1
ATOM 1010 C C . ALA A 1 125 ? 7.358 -7.963 2.972 1.00 95.00 125 ALA A C 1
ATOM 1012 O O . ALA A 1 125 ? 8.115 -8.716 2.366 1.00 95.00 125 ALA A O 1
ATOM 1013 N N . LEU A 1 126 ? 6.174 -7.579 2.481 1.00 96.50 126 LEU A N 1
ATOM 1014 C CA . LEU A 1 126 ? 5.665 -7.975 1.166 1.00 96.50 126 LEU A CA 1
ATOM 1015 C C . LEU A 1 126 ? 6.602 -7.513 0.042 1.00 96.50 126 LEU A C 1
ATOM 1017 O O . LEU A 1 126 ? 7.026 -8.321 -0.783 1.00 96.50 126 LEU A O 1
ATOM 1021 N N . LEU A 1 127 ? 6.983 -6.232 0.049 1.00 96.19 127 LEU A N 1
ATOM 1022 C CA . LEU A 1 127 ? 7.916 -5.673 -0.934 1.00 96.19 127 LEU A CA 1
ATOM 1023 C C . LEU A 1 127 ? 9.281 -6.375 -0.866 1.00 96.19 127 LEU A C 1
ATOM 1025 O O . LEU A 1 127 ? 9.790 -6.836 -1.886 1.00 96.19 127 LEU A O 1
ATOM 1029 N N . ALA A 1 128 ? 9.838 -6.545 0.335 1.00 95.69 128 ALA A N 1
ATOM 1030 C CA . ALA A 1 128 ? 11.114 -7.230 0.524 1.00 95.69 128 ALA A CA 1
ATOM 1031 C C . ALA A 1 128 ? 11.066 -8.703 0.076 1.00 95.69 128 ALA A C 1
ATOM 1033 O O . ALA A 1 128 ? 12.018 -9.184 -0.537 1.00 95.69 128 ALA A O 1
ATOM 1034 N N . GLY A 1 129 ? 9.955 -9.405 0.326 1.00 96.06 129 GLY A N 1
ATOM 1035 C CA . GLY A 1 129 ? 9.729 -10.779 -0.131 1.00 96.06 129 GLY A CA 1
ATOM 1036 C C . GLY A 1 129 ? 9.703 -10.914 -1.656 1.00 96.06 129 GLY A C 1
ATOM 1037 O O . GLY A 1 129 ? 10.088 -11.953 -2.186 1.00 96.06 129 GLY A O 1
ATOM 1038 N N . ALA A 1 130 ? 9.333 -9.845 -2.365 1.00 94.62 130 ALA A N 1
ATOM 1039 C CA . ALA A 1 130 ? 9.412 -9.748 -3.821 1.00 94.62 130 ALA A CA 1
ATOM 1040 C C . ALA A 1 130 ? 10.765 -9.210 -4.337 1.00 94.62 130 ALA A C 1
ATOM 1042 O O . ALA A 1 130 ? 10.903 -8.960 -5.534 1.00 94.62 130 ALA A O 1
ATOM 1043 N N . GLY A 1 131 ? 11.759 -9.015 -3.460 1.00 95.62 131 GLY A N 1
ATOM 1044 C CA . GLY A 1 131 ? 13.063 -8.446 -3.815 1.00 95.62 131 GLY A CA 1
ATOM 1045 C C . GLY A 1 131 ? 13.045 -6.933 -4.060 1.00 95.62 131 GLY A C 1
ATOM 1046 O O . GLY A 1 131 ? 13.980 -6.403 -4.656 1.00 95.62 131 GLY A O 1
ATOM 1047 N N . ILE A 1 132 ? 11.998 -6.230 -3.620 1.00 94.94 132 ILE A N 1
ATOM 1048 C CA . ILE A 1 132 ? 11.814 -4.790 -3.825 1.00 94.94 132 ILE A CA 1
ATOM 1049 C C . ILE A 1 132 ? 12.303 -4.022 -2.591 1.00 94.94 132 ILE A C 1
ATOM 1051 O O . ILE A 1 132 ? 11.783 -4.180 -1.484 1.00 94.94 132 ILE A O 1
ATOM 1055 N N . GLU A 1 133 ? 13.287 -3.141 -2.780 1.00 93.25 133 GLU A N 1
ATOM 1056 C CA . GLU A 1 133 ? 13.798 -2.280 -1.710 1.00 93.25 133 GLU A CA 1
ATOM 1057 C C . GLU A 1 133 ? 12.921 -1.025 -1.545 1.00 93.25 133 GLU A C 1
ATOM 1059 O O . GLU A 1 133 ? 12.956 -0.104 -2.364 1.00 93.25 133 GLU A O 1
ATOM 1064 N N . ALA A 1 134 ? 12.156 -0.966 -0.452 1.00 92.44 134 ALA A N 1
ATOM 1065 C CA . ALA A 1 134 ? 11.299 0.173 -0.129 1.00 92.44 134 ALA A CA 1
ATOM 1066 C C . ALA A 1 134 ? 12.007 1.205 0.763 1.00 92.44 134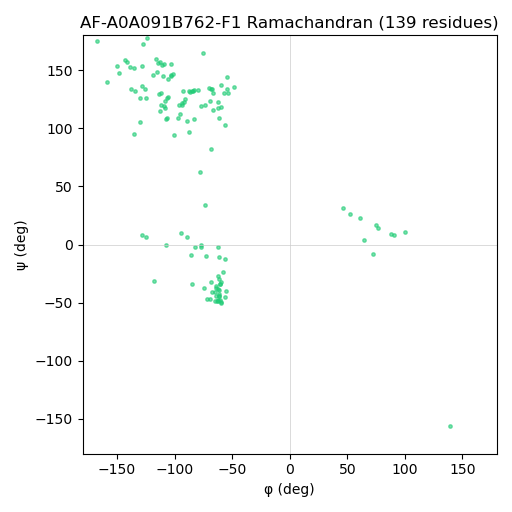 ALA A C 1
ATOM 1068 O O . ALA A 1 134 ? 12.407 0.919 1.897 1.00 92.44 134 ALA A O 1
ATOM 1069 N N . ARG A 1 135 ? 12.078 2.452 0.296 1.00 90.81 135 ARG A N 1
ATOM 1070 C CA . ARG A 1 135 ? 12.671 3.585 1.019 1.00 90.81 135 ARG A CA 1
ATOM 1071 C C . ARG A 1 135 ? 11.594 4.567 1.473 1.00 90.81 135 ARG A C 1
ATOM 1073 O O . ARG A 1 135 ? 10.530 4.629 0.868 1.00 90.81 135 ARG A O 1
ATOM 1080 N N . PRO A 1 136 ? 11.837 5.360 2.528 1.00 88.75 136 PRO A N 1
ATOM 1081 C CA . PRO A 1 136 ? 10.972 6.486 2.852 1.00 88.75 136 PRO A CA 1
ATOM 1082 C C . PRO A 1 136 ? 10.793 7.435 1.665 1.00 88.75 136 PRO A C 1
ATOM 1084 O O . PRO A 1 136 ? 11.776 7.833 1.031 1.00 88.75 136 PRO A O 1
ATOM 1087 N N . TRP A 1 137 ? 9.550 7.830 1.412 1.00 84.25 137 TRP A N 1
ATOM 1088 C CA . TRP A 1 137 ? 9.209 8.907 0.491 1.00 84.25 137 TRP A CA 1
ATOM 1089 C C . TRP A 1 137 ? 8.779 10.130 1.301 1.00 84.25 137 TRP A C 1
ATOM 1091 O O . TRP A 1 137 ? 7.923 1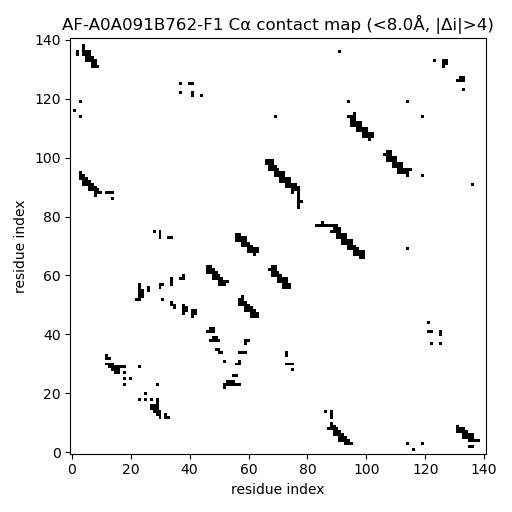0.037 2.179 1.00 84.25 137 TRP A O 1
ATOM 1101 N N . LYS A 1 138 ? 9.416 11.276 1.048 1.00 72.38 138 LYS A N 1
ATOM 1102 C CA . LYS A 1 138 ? 8.912 12.565 1.521 1.00 72.38 138 LYS A CA 1
ATOM 1103 C C . LYS A 1 138 ? 7.978 13.094 0.443 1.00 72.38 138 LYS A C 1
ATOM 1105 O O . LYS A 1 138 ? 8.467 13.523 -0.598 1.00 72.38 138 LYS A O 1
ATOM 1110 N N . THR A 1 139 ? 6.676 13.055 0.693 1.00 60.00 139 THR A N 1
ATOM 1111 C CA . THR A 1 139 ? 5.712 13.784 -0.133 1.00 60.00 139 THR A CA 1
ATOM 1112 C C . THR A 1 139 ? 6.052 15.281 -0.084 1.00 60.00 139 THR A C 1
ATOM 1114 O O . THR A 1 139 ? 6.388 15.779 1.001 1.00 60.00 139 THR A O 1
ATOM 1117 N N . PRO A 1 140 ? 6.015 16.010 -1.214 1.00 49.94 140 PRO A N 1
ATOM 1118 C CA . PRO A 1 140 ? 5.980 17.468 -1.183 1.00 49.94 140 PRO A CA 1
ATOM 1119 C C . PRO A 1 140 ? 4.806 17.895 -0.292 1.00 49.94 140 PRO A C 1
ATOM 1121 O O . PRO A 1 140 ? 3.726 17.312 -0.383 1.00 49.94 140 PRO A O 1
ATOM 1124 N N . GLY A 1 141 ? 5.065 18.804 0.648 1.00 42.84 141 GLY A N 1
ATOM 1125 C CA . GLY A 1 141 ? 4.043 19.319 1.564 1.00 42.84 141 GLY A CA 1
ATOM 1126 C C . GLY A 1 141 ? 3.076 20.279 0.892 1.00 42.84 141 GLY A C 1
ATOM 1127 O O . GLY A 1 141 ? 3.432 20.815 -0.180 1.00 42.84 141 GLY A O 1
#

Nearest PDB structures (foldseek):
  4jci-assembly1_B  TM=2.394E-01  e=1.440E+00  Chromohalobacter israelensis DSM 3043
  4n7s-assembly2_D  TM=3.942E-01  e=5.487E+00  Pseudomonas aeruginosa PAO1
  4juu-assembly1_B  TM=1.615E-01  e=1.359E+00  Xanthomonas campestris pv. campestris str. ATCC 33913
  4qtj-assembly1_A  TM=3.494E-01  e=7.778E+00  Candida albicans SC5314
  4j9x-assembly1_A  TM=2.498E-01  e=4.608E+00  Pseudomonas protegens Pf-5

Solvent-accessible surface area (backbone atoms only — not comparable to full-atom values): 8134 Å² total; per-residue (Å²): 131,82,71,52,21,35,27,37,63,49,86,89,50,61,58,72,53,90,71,58,97,90,47,42,74,77,53,74,58,45,46,60,64,56,27,49,51,50,15,51,56,38,30,78,70,70,46,63,37,43,61,48,78,38,84,85,36,31,35,24,36,33,59,48,96,92,55,44,33,40,36,33,43,42,43,72,54,38,69,72,80,58,100,57,67,74,87,48,50,32,38,32,38,43,52,47,23,32,41,74,43,68,49,93,82,76,43,80,43,76,40,82,52,81,63,56,65,70,58,58,50,51,52,51,48,53,36,46,75,73,73,35,65,74,41,80,39,83,74,85,130

Organism: NCBI:txid1384056

Secondary structure (DSSP, 8-state):
---SEEEEE-TTS-SSPPPPTTSGGG-S---HHHHHHHHHHHHHTT--EEEEEETTEEEEEEE-TT--EEEEEEEEGGGSSSSS-TT--EEEEEEEEEEEEEETTTEEEEEE-PPPHHHHHHHHHHHHHTT---EE-----

Radius of gyration: 15.69 Å; Cα contacts (8 Å, |Δi|>4): 264; chains: 1; bounding box: 42×33×40 Å

pLDDT: mean 81.86, std 15.5, range [33.66, 97.44]